Protein AF-A0AAQ3TZB2-F1 (afdb_monomer)

pLDDT: mean 75.52, std 16.05, range [45.38, 93.69]

Structure (mmCIF, N/CA/C/O backbone):
data_AF-A0AAQ3TZB2-F1
#
_entry.id   AF-A0AAQ3TZB2-F1
#
loop_
_atom_site.group_PDB
_atom_site.id
_atom_site.type_symbol
_atom_site.label_atom_id
_atom_site.label_alt_id
_atom_site.label_comp_id
_atom_site.label_asym_id
_atom_site.label_entity_id
_atom_site.label_seq_id
_atom_site.pdbx_PDB_ins_code
_atom_site.Cartn_x
_atom_site.Cartn_y
_atom_site.Cartn_z
_atom_site.occupancy
_atom_site.B_iso_or_equiv
_atom_site.auth_seq_id
_atom_site.auth_comp_id
_atom_site.auth_asym_id
_atom_site.auth_atom_id
_atom_site.pdbx_PDB_model_num
ATOM 1 N N . MET A 1 1 ? 48.443 7.086 -5.276 1.00 46.31 1 MET A N 1
ATOM 2 C CA . MET A 1 1 ? 47.287 7.713 -4.601 1.00 46.31 1 MET A CA 1
ATOM 3 C C . MET A 1 1 ? 46.130 7.808 -5.587 1.00 46.31 1 MET A C 1
ATOM 5 O O . MET A 1 1 ? 46.356 8.364 -6.647 1.00 46.31 1 MET A O 1
ATOM 9 N N . THR A 1 2 ? 44.979 7.206 -5.233 1.00 46.62 2 THR A N 1
ATOM 10 C CA . THR A 1 2 ? 43.569 7.589 -5.538 1.00 46.62 2 THR A CA 1
ATOM 11 C C . THR A 1 2 ? 43.206 8.029 -6.972 1.00 46.62 2 THR A C 1
ATOM 13 O O . THR A 1 2 ? 43.824 8.923 -7.518 1.00 46.62 2 THR A O 1
ATOM 16 N N . CYS A 1 3 ? 42.138 7.585 -7.630 1.00 50.62 3 CYS A N 1
ATOM 17 C CA . CYS A 1 3 ? 40.881 6.998 -7.180 1.00 50.62 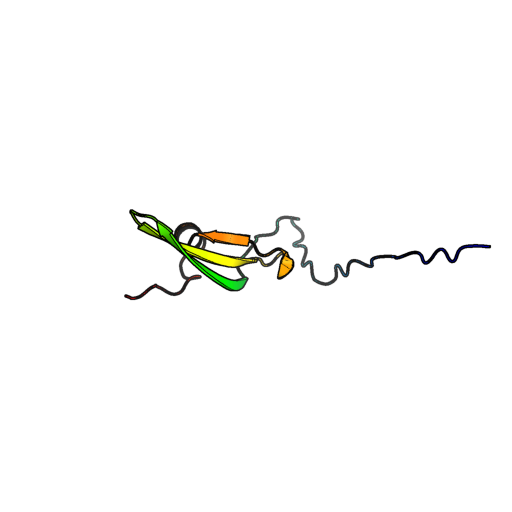3 CYS A CA 1
ATOM 18 C C . CYS A 1 3 ? 40.185 6.406 -8.420 1.00 50.62 3 CYS A C 1
ATOM 20 O O . CYS A 1 3 ? 40.096 7.081 -9.446 1.00 50.62 3 CYS A O 1
ATOM 22 N N . PHE A 1 4 ? 39.678 5.175 -8.326 1.00 54.69 4 PHE A N 1
ATOM 23 C CA . PHE A 1 4 ? 38.745 4.617 -9.303 1.00 54.69 4 PHE A CA 1
ATOM 24 C C . PHE A 1 4 ? 37.454 5.442 -9.261 1.00 54.69 4 PHE A C 1
ATOM 26 O O . PHE A 1 4 ? 36.679 5.339 -8.312 1.00 54.69 4 PHE A O 1
ATOM 33 N N . MET A 1 5 ? 37.197 6.250 -10.290 1.00 60.69 5 MET A N 1
ATOM 34 C CA . MET A 1 5 ? 35.868 6.816 -10.520 1.00 60.69 5 MET A CA 1
ATOM 35 C C . MET A 1 5 ? 34.955 5.689 -11.011 1.00 60.69 5 MET A C 1
ATOM 37 O O . MET A 1 5 ? 34.712 5.540 -12.207 1.00 60.69 5 MET A O 1
ATOM 41 N N . SER A 1 6 ? 34.475 4.862 -10.078 1.00 52.72 6 SER A N 1
ATOM 42 C CA . SER A 1 6 ? 33.346 3.973 -10.334 1.00 52.72 6 SER A CA 1
ATOM 43 C C . SER A 1 6 ? 32.123 4.858 -10.540 1.00 52.72 6 SER A C 1
ATOM 45 O O . SER A 1 6 ? 31.516 5.369 -9.595 1.00 52.72 6 SER A O 1
ATOM 47 N N . ARG A 1 7 ? 31.825 5.134 -11.809 1.00 58.09 7 ARG A N 1
ATOM 48 C CA . ARG A 1 7 ? 30.636 5.862 -12.231 1.00 58.09 7 ARG A CA 1
ATOM 49 C C . ARG A 1 7 ? 29.448 4.953 -11.931 1.00 58.09 7 ARG A C 1
ATOM 51 O O . ARG A 1 7 ? 29.089 4.117 -12.750 1.00 58.09 7 ARG A O 1
ATOM 58 N N . ASN A 1 8 ? 28.873 5.099 -10.738 1.00 57.94 8 ASN A N 1
ATOM 59 C CA . ASN A 1 8 ? 27.590 4.505 -10.370 1.00 57.94 8 ASN A CA 1
ATOM 60 C C . ASN A 1 8 ? 26.501 5.101 -11.276 1.00 57.94 8 ASN A C 1
ATOM 62 O O . ASN A 1 8 ? 25.798 6.040 -10.908 1.00 57.94 8 ASN A O 1
ATOM 66 N N . SER A 1 9 ? 26.397 4.581 -12.497 1.00 59.72 9 SER A N 1
ATOM 67 C CA . SER A 1 9 ? 25.221 4.746 -13.335 1.00 59.72 9 SER A CA 1
ATOM 68 C C . SER A 1 9 ? 24.129 3.908 -12.686 1.00 59.72 9 SER A C 1
ATOM 70 O O . SER A 1 9 ? 24.074 2.693 -12.857 1.00 59.72 9 SER A O 1
ATOM 72 N N . ARG A 1 10 ? 23.299 4.550 -11.859 1.00 57.72 10 ARG A N 1
ATOM 73 C CA . ARG A 1 10 ? 22.011 3.978 -11.471 1.00 57.72 10 ARG A CA 1
ATOM 74 C C . ARG A 1 10 ? 21.168 3.944 -12.739 1.00 57.72 10 ARG A C 1
ATOM 76 O O . ARG A 1 10 ? 20.560 4.944 -13.107 1.00 57.72 10 ARG A O 1
ATOM 83 N N . ILE A 1 11 ? 21.227 2.822 -13.446 1.00 58.47 11 ILE A N 1
ATOM 84 C CA . ILE A 1 11 ? 20.291 2.498 -14.513 1.00 58.47 11 ILE A CA 1
ATOM 85 C C . ILE A 1 11 ? 18.952 2.314 -13.804 1.00 58.47 11 ILE A C 1
ATOM 87 O O . ILE A 1 11 ? 18.750 1.335 -13.091 1.00 58.47 11 ILE A O 1
ATOM 91 N N . ILE A 1 12 ? 18.091 3.324 -13.896 1.00 58.06 12 ILE A N 1
ATOM 92 C CA . ILE A 1 12 ? 16.699 3.197 -13.481 1.00 58.06 12 ILE A CA 1
ATOM 93 C C . ILE A 1 12 ? 16.049 2.381 -14.591 1.00 58.06 12 ILE A C 1
ATOM 95 O O . ILE A 1 12 ? 15.968 2.841 -15.730 1.00 58.06 12 ILE A O 1
ATOM 99 N N . ASP A 1 13 ? 15.691 1.141 -14.278 1.00 53.31 13 ASP A N 1
ATOM 100 C CA . ASP A 1 13 ? 15.030 0.231 -15.202 1.00 53.31 13 ASP A CA 1
ATOM 101 C C . ASP A 1 13 ? 13.602 0.748 -15.438 1.00 53.31 13 ASP A C 1
ATOM 103 O O . ASP A 1 13 ? 12.680 0.497 -14.668 1.00 53.31 13 ASP A O 1
ATOM 107 N N . THR A 1 14 ? 13.429 1.583 -16.463 1.00 54.16 14 THR A N 1
ATOM 108 C CA . THR A 1 14 ? 12.141 2.201 -16.818 1.00 54.16 14 THR A CA 1
ATOM 109 C C . THR A 1 14 ? 11.225 1.252 -17.597 1.00 54.16 14 THR A C 1
ATOM 111 O O . THR A 1 14 ? 10.174 1.672 -18.081 1.00 54.16 14 THR A O 1
ATOM 114 N N . SER A 1 15 ? 11.588 -0.032 -17.713 1.00 51.38 15 SER A N 1
ATOM 115 C CA . SER A 1 15 ? 10.887 -1.037 -18.525 1.00 51.38 15 SER A CA 1
ATOM 116 C C . SER A 1 15 ? 9.468 -1.374 -18.048 1.00 51.38 15 SER A C 1
ATOM 118 O O . SER A 1 15 ? 8.731 -2.047 -18.768 1.00 51.38 15 SER A O 1
ATOM 120 N N . GLN A 1 16 ? 9.050 -0.888 -16.876 1.00 53.34 16 GLN A N 1
ATOM 121 C CA . GLN A 1 16 ? 7.712 -1.133 -16.327 1.00 53.34 16 GLN A CA 1
ATOM 122 C C . GLN A 1 16 ? 6.713 0.015 -16.510 1.00 53.34 16 GLN A C 1
ATOM 124 O O . GLN A 1 16 ? 5.541 -0.153 -16.178 1.00 53.34 16 GLN A O 1
ATOM 129 N N . ILE A 1 17 ? 7.116 1.164 -17.058 1.00 54.31 17 ILE A N 1
ATOM 130 C CA . ILE A 1 17 ? 6.196 2.298 -17.193 1.00 54.31 17 ILE A CA 1
ATOM 131 C C . ILE A 1 17 ? 5.434 2.164 -18.518 1.00 54.31 17 ILE A C 1
ATOM 133 O O . ILE A 1 17 ? 5.906 2.576 -19.577 1.00 54.31 17 ILE A O 1
ATOM 137 N N . GLN A 1 18 ? 4.237 1.575 -18.466 1.00 52.88 18 GLN A N 1
ATOM 138 C CA . GLN A 1 18 ? 3.276 1.612 -19.571 1.00 52.88 18 GLN A CA 1
ATOM 139 C C . GLN A 1 18 ? 2.717 3.034 -19.705 1.00 52.88 18 GLN A C 1
ATOM 141 O O . GLN A 1 18 ? 1.705 3.387 -19.105 1.00 52.88 18 GLN A O 1
ATOM 146 N N . ILE A 1 19 ? 3.419 3.867 -20.472 1.00 54.34 19 ILE A N 1
ATOM 147 C CA . ILE A 1 19 ? 2.996 5.228 -20.811 1.00 54.34 19 ILE A CA 1
ATOM 148 C C . ILE A 1 19 ? 1.840 5.148 -21.804 1.00 54.34 19 ILE A C 1
ATOM 150 O O . ILE A 1 19 ? 2.040 4.747 -22.952 1.00 54.34 19 ILE A O 1
ATOM 154 N N . GLN A 1 20 ? 0.631 5.519 -21.375 1.00 56.53 20 GLN A N 1
ATOM 155 C CA . GLN A 1 20 ? -0.462 5.752 -22.317 1.00 56.53 20 GLN A CA 1
ATOM 156 C C . GLN A 1 20 ? -0.117 6.960 -2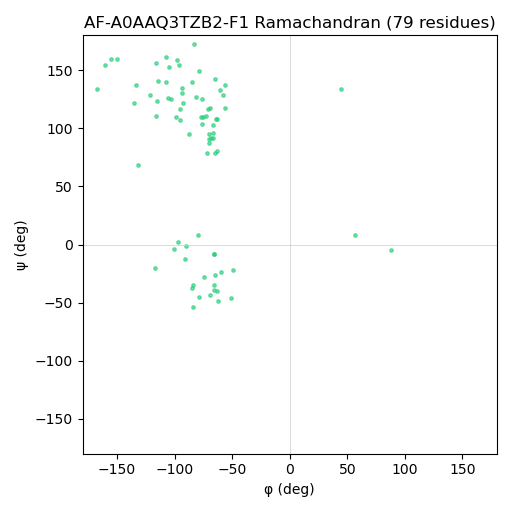3.213 1.00 56.53 20 GLN A C 1
ATOM 158 O O . GLN A 1 20 ? 0.510 7.918 -22.750 1.00 56.53 20 GLN A O 1
ATOM 163 N N . PRO A 1 21 ? -0.480 6.931 -24.510 1.00 57.91 21 PRO A N 1
ATOM 164 C CA . PRO A 1 21 ? -0.085 7.954 -25.485 1.00 57.91 21 PRO A CA 1
ATOM 165 C C . PRO A 1 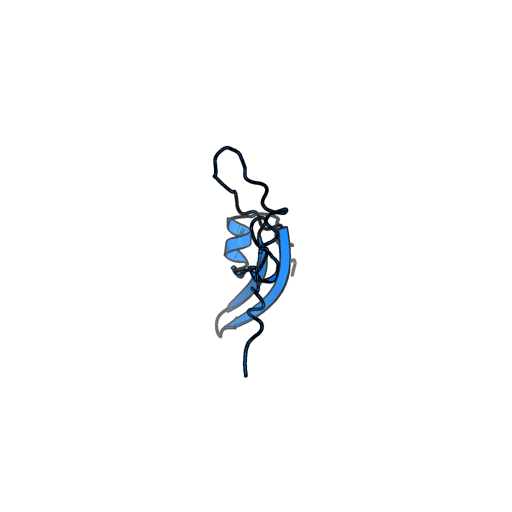21 ? -0.672 9.353 -25.217 1.00 57.91 21 PRO A C 1
ATOM 167 O O . PRO A 1 21 ? -0.270 10.315 -25.867 1.00 57.91 21 PRO A O 1
ATOM 170 N N . ASP A 1 22 ? -1.595 9.477 -24.265 1.00 63.97 22 ASP A N 1
ATOM 171 C CA . ASP A 1 22 ? -2.196 10.724 -23.786 1.00 63.97 22 ASP A CA 1
ATOM 172 C C . ASP A 1 22 ? -1.427 11.367 -22.609 1.00 63.97 22 ASP A C 1
ATOM 174 O O . ASP A 1 22 ? -1.805 12.444 -22.152 1.00 63.97 22 ASP A O 1
ATOM 178 N N . LEU A 1 23 ? -0.338 10.736 -22.133 1.00 62.97 23 LEU A N 1
ATOM 179 C CA . LEU A 1 23 ? 0.423 11.112 -20.927 1.00 62.97 23 LEU A CA 1
ATOM 180 C C . LEU A 1 23 ? -0.428 11.171 -19.642 1.00 62.97 23 LEU A C 1
ATOM 182 O O . LEU A 1 23 ? 0.072 11.597 -18.597 1.00 62.97 23 LEU A O 1
ATOM 186 N N . THR A 1 24 ? -1.686 10.728 -19.685 1.00 58.16 24 THR A N 1
ATOM 187 C CA . THR A 1 24 ? -2.573 10.656 -18.526 1.00 58.16 24 THR A CA 1
ATOM 188 C C . THR A 1 24 ? -2.589 9.234 -17.992 1.00 58.16 24 THR A C 1
ATOM 190 O O . THR A 1 24 ? -3.124 8.305 -18.589 1.00 58.16 24 THR A O 1
ATOM 193 N N . TYR A 1 25 ? -1.982 9.051 -16.822 1.00 59.97 25 TYR A N 1
ATOM 194 C CA . TYR A 1 25 ? -1.977 7.767 -16.138 1.00 59.97 25 TYR A CA 1
ATOM 195 C C . TYR A 1 25 ? -3.114 7.728 -15.123 1.00 59.97 25 TYR A C 1
ATOM 197 O O . TYR A 1 25 ? -3.118 8.487 -14.155 1.00 59.97 25 TYR A O 1
ATOM 205 N N . GLU A 1 26 ? -4.067 6.819 -15.313 1.00 67.00 26 GLU A N 1
ATOM 206 C CA . GLU A 1 26 ? -5.035 6.500 -14.267 1.00 67.00 26 GLU A CA 1
ATOM 207 C C . GLU A 1 26 ? -4.359 5.611 -13.214 1.00 67.00 26 GLU A C 1
ATOM 209 O O . GLU A 1 26 ? -4.161 4.417 -13.439 1.00 67.00 26 GLU A O 1
ATOM 214 N N . GLU A 1 27 ? -4.000 6.180 -12.059 1.00 75.50 27 GLU A N 1
ATOM 215 C CA . GLU A 1 27 ? -3.536 5.404 -10.904 1.00 75.50 27 GLU A CA 1
ATOM 216 C C . GLU A 1 27 ? -4.664 4.493 -10.411 1.00 75.50 27 GLU A C 1
ATOM 218 O O . GLU A 1 27 ? -5.647 4.957 -9.832 1.00 75.50 27 GLU A O 1
ATOM 223 N N . LYS A 1 28 ? -4.534 3.182 -10.637 1.00 83.19 28 LYS A N 1
ATOM 224 C CA . LYS A 1 28 ? -5.494 2.185 -10.150 1.00 83.19 28 LYS A CA 1
ATOM 225 C C . LYS A 1 28 ? -4.889 1.387 -9.004 1.00 83.19 28 LYS A C 1
ATOM 227 O O . LYS A 1 28 ? -3.708 1.033 -9.066 1.00 83.19 28 LYS A O 1
ATOM 232 N N . PRO A 1 29 ? -5.671 1.086 -7.957 1.00 88.31 29 PRO A N 1
ATOM 233 C CA . PRO A 1 29 ? -5.197 0.251 -6.873 1.00 88.31 29 PRO A CA 1
ATOM 234 C C . PRO A 1 29 ? -5.071 -1.190 -7.389 1.00 88.31 29 PRO A C 1
ATOM 236 O O . PRO A 1 29 ? -6.053 -1.799 -7.807 1.00 88.31 29 PRO A O 1
ATOM 239 N N . ILE A 1 30 ? -3.852 -1.727 -7.400 1.00 87.25 30 ILE A N 1
ATOM 240 C CA . ILE A 1 30 ? -3.565 -3.095 -7.850 1.00 87.25 30 ILE A CA 1
ATOM 241 C C . ILE A 1 30 ? -3.809 -4.082 -6.717 1.00 87.25 30 ILE A C 1
ATOM 243 O O . ILE A 1 30 ? -4.504 -5.081 -6.891 1.00 87.25 30 ILE A O 1
ATOM 247 N N . LYS A 1 31 ? -3.188 -3.840 -5.560 1.00 88.44 31 LYS A N 1
ATOM 248 C CA . LYS A 1 31 ? -3.235 -4.772 -4.431 1.00 88.44 31 LYS A CA 1
ATOM 249 C C . LYS A 1 31 ? -3.138 -4.046 -3.104 1.00 88.44 31 LYS A C 1
ATOM 251 O O . LYS A 1 31 ? -2.619 -2.938 -3.018 1.00 88.44 31 LYS A O 1
ATOM 256 N N . ILE A 1 32 ? -3.590 -4.716 -2.058 1.00 90.38 32 ILE A N 1
ATOM 257 C CA . ILE A 1 32 ? -3.351 -4.305 -0.680 1.00 90.38 32 ILE A CA 1
ATOM 258 C C . ILE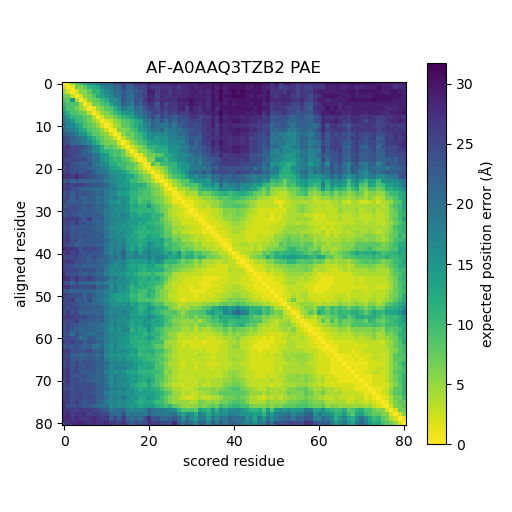 A 1 32 ? -2.082 -5.018 -0.213 1.00 90.38 32 ILE A C 1
ATOM 260 O O . ILE A 1 32 ? -2.004 -6.243 -0.262 1.00 90.38 32 ILE A O 1
ATOM 264 N N . LEU A 1 33 ? -1.081 -4.251 0.200 1.00 90.38 33 LEU A N 1
ATOM 265 C CA . LEU A 1 33 ? 0.174 -4.759 0.753 1.00 90.38 33 LEU A CA 1
ATOM 266 C C . LEU A 1 33 ? 0.075 -5.039 2.249 1.00 90.38 33 LEU A C 1
ATOM 268 O O . LEU A 1 33 ? 0.680 -5.984 2.740 1.00 90.38 33 LEU A O 1
ATOM 272 N N . ASP A 1 34 ? -0.649 -4.187 2.969 1.00 91.31 34 ASP A N 1
ATOM 273 C CA . ASP A 1 34 ? -0.757 -4.245 4.421 1.00 91.31 34 ASP A CA 1
ATOM 274 C C . ASP A 1 34 ? -2.065 -3.587 4.8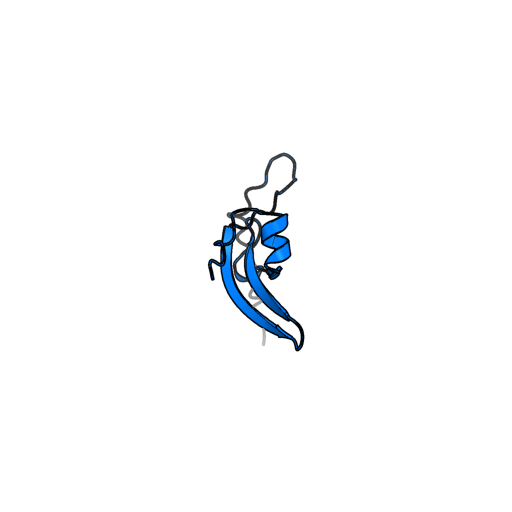78 1.00 91.31 34 ASP A C 1
ATOM 276 O O . ASP A 1 34 ? -2.665 -2.788 4.155 1.00 91.31 34 ASP A O 1
ATOM 280 N N . GLN A 1 35 ? -2.511 -3.909 6.085 1.00 92.12 35 GLN A N 1
ATOM 281 C CA . GLN A 1 35 ? -3.682 -3.311 6.709 1.00 92.12 35 GLN A CA 1
ATOM 282 C C . GLN A 1 35 ? -3.372 -2.925 8.150 1.00 92.12 35 GLN A C 1
ATOM 284 O O . GLN A 1 35 ? -2.763 -3.669 8.916 1.00 92.12 35 GLN A O 1
ATOM 289 N N . LYS A 1 36 ? -3.826 -1.741 8.547 1.00 91.31 36 LYS A N 1
ATOM 290 C CA . LYS A 1 36 ? -3.610 -1.206 9.881 1.00 91.31 36 LYS A CA 1
ATOM 291 C C . LYS A 1 36 ? -4.884 -0.608 10.426 1.00 91.31 36 LYS A C 1
ATOM 293 O O . LYS A 1 36 ? -5.418 0.361 9.899 1.00 91.31 36 LYS A O 1
ATOM 298 N N . GLN A 1 37 ? -5.319 -1.131 11.557 1.00 91.69 37 GLN A N 1
ATOM 299 C CA . GLN A 1 37 ? -6.443 -0.583 12.288 1.00 91.69 37 GLN A CA 1
ATOM 300 C C . GLN A 1 37 ? -5.953 0.408 13.346 1.00 91.69 37 GLN A C 1
ATOM 302 O O . GLN A 1 37 ? -5.045 0.124 14.128 1.00 91.69 37 GLN A O 1
ATOM 307 N N . ARG A 1 38 ? -6.558 1.595 13.380 1.00 88.62 38 ARG A N 1
ATOM 308 C CA . ARG A 1 38 ? -6.384 2.582 14.446 1.00 88.62 38 ARG A CA 1
ATOM 309 C C . ARG A 1 38 ? -7.703 2.787 15.167 1.00 88.62 38 ARG A C 1
ATOM 311 O O . ARG A 1 38 ? -8.627 3.400 14.636 1.00 88.62 38 ARG A O 1
ATOM 318 N N . SER A 1 39 ? -7.767 2.328 16.410 1.00 89.88 39 SER A N 1
ATOM 319 C CA . SER A 1 39 ? -8.844 2.683 17.324 1.00 89.88 39 SER A CA 1
ATOM 320 C C . SER A 1 39 ? -8.560 4.046 17.956 1.00 89.88 39 SER A C 1
ATOM 322 O O . SER A 1 39 ? -7.492 4.323 18.495 1.00 89.88 39 SER A O 1
ATOM 324 N N . THR A 1 40 ? -9.531 4.940 17.849 1.00 85.31 40 THR A N 1
ATOM 325 C CA . THR A 1 40 ? -9.596 6.197 18.596 1.00 85.31 40 THR A CA 1
ATOM 326 C C . THR A 1 40 ? -10.695 6.057 19.646 1.00 85.31 40 THR A C 1
ATOM 328 O O . THR A 1 40 ? -11.595 5.238 19.489 1.00 85.31 40 THR A O 1
ATOM 331 N N . ARG A 1 41 ? -10.702 6.906 20.681 1.00 89.50 41 ARG A N 1
ATOM 332 C CA . ARG A 1 41 ? -11.715 6.905 21.759 1.00 89.50 41 ARG A CA 1
ATOM 333 C C . ARG A 1 41 ? -13.182 6.871 21.281 1.00 89.50 41 ARG A C 1
ATOM 335 O O . ARG A 1 41 ? -14.053 6.505 22.057 1.00 89.50 41 ARG A O 1
ATOM 342 N N . ARG A 1 42 ? -13.462 7.293 20.042 1.00 88.56 42 ARG A N 1
ATOM 343 C CA . ARG A 1 42 ? -14.818 7.390 19.470 1.00 88.56 42 ARG A CA 1
ATOM 344 C C . ARG A 1 42 ? -15.082 6.481 18.268 1.00 88.56 42 ARG A C 1
ATOM 346 O O . ARG A 1 42 ? -16.241 6.284 17.935 1.00 88.56 42 ARG A O 1
ATOM 353 N N . ARG A 1 43 ? -14.046 6.003 17.573 1.00 87.38 43 ARG A N 1
ATOM 354 C CA . ARG A 1 43 ? -14.207 5.235 16.329 1.00 87.38 43 ARG A CA 1
ATOM 355 C C . ARG A 1 43 ? -12.971 4.419 16.002 1.00 87.38 43 ARG A C 1
ATOM 357 O O . ARG A 1 43 ? -11.859 4.818 16.347 1.00 87.38 43 ARG A O 1
ATOM 364 N N . THR A 1 44 ? -13.179 3.342 15.265 1.00 88.31 44 THR A N 1
ATOM 365 C CA . THR A 1 44 ? -12.117 2.516 14.701 1.00 88.31 44 THR A CA 1
ATOM 366 C C . THR A 1 44 ? -11.975 2.837 13.219 1.00 88.31 44 THR A C 1
ATOM 368 O O . THR A 1 44 ? -12.961 2.812 12.492 1.00 88.31 44 THR A O 1
ATOM 371 N N . ILE A 1 45 ? -10.768 3.200 12.788 1.00 88.88 45 ILE A N 1
ATOM 372 C CA . ILE A 1 45 ? -10.451 3.562 11.403 1.00 88.88 45 ILE A CA 1
ATOM 373 C C . ILE A 1 45 ? -9.477 2.526 10.857 1.00 88.88 45 ILE A C 1
ATOM 375 O O . ILE A 1 45 ? -8.403 2.335 11.430 1.00 88.88 45 ILE A O 1
ATOM 379 N N . ASN A 1 46 ? -9.832 1.887 9.746 1.00 90.75 46 ASN A N 1
ATOM 380 C CA . ASN A 1 46 ? -8.938 0.983 9.034 1.00 90.75 46 ASN A CA 1
ATOM 381 C C . ASN A 1 46 ? -8.190 1.745 7.936 1.00 90.75 46 ASN A C 1
ATOM 383 O O . ASN A 1 46 ? -8.772 2.535 7.190 1.00 90.75 46 ASN A O 1
ATOM 387 N N . PHE A 1 47 ? -6.890 1.495 7.862 1.00 92.25 47 PHE A N 1
ATOM 388 C CA . PHE A 1 47 ? -5.992 1.965 6.823 1.00 92.25 47 PHE A CA 1
ATOM 389 C C . PHE A 1 47 ? -5.485 0.765 6.036 1.00 92.25 47 PHE A C 1
ATOM 391 O O . PHE A 1 47 ? -5.159 -0.267 6.620 1.00 92.25 47 PHE A O 1
ATOM 398 N N . TYR A 1 48 ? -5.369 0.918 4.729 1.00 91.69 48 TYR A N 1
ATOM 399 C CA . TYR A 1 48 ? -4.844 -0.091 3.826 1.00 91.69 48 TYR A CA 1
ATOM 400 C C . TYR A 1 48 ? -3.640 0.496 3.105 1.00 91.69 48 TYR A C 1
ATOM 402 O O . TYR A 1 48 ? -3.717 1.592 2.551 1.00 91.69 48 TYR A O 1
ATOM 410 N N . LYS A 1 49 ? -2.518 -0.218 3.130 1.00 92.25 49 LYS A N 1
ATOM 411 C CA . LYS A 1 49 ? -1.366 0.101 2.298 1.00 92.25 49 LYS A CA 1
ATOM 412 C C . LYS A 1 49 ? -1.677 -0.393 0.892 1.00 92.25 49 LYS A C 1
ATOM 414 O O . LYS A 1 49 ? -1.762 -1.601 0.677 1.00 92.25 49 LYS A O 1
ATOM 419 N N . VAL A 1 50 ? -1.895 0.525 -0.037 1.00 90.56 50 VAL A N 1
ATOM 420 C CA . VAL A 1 50 ? -2.356 0.225 -1.391 1.00 90.56 50 VAL A CA 1
ATOM 421 C C . VAL A 1 50 ? -1.211 0.379 -2.375 1.00 90.56 50 VAL A C 1
ATOM 423 O O . VAL A 1 50 ? -0.562 1.421 -2.442 1.00 90.56 50 VAL A O 1
ATOM 426 N N . GLN A 1 51 ? -0.982 -0.681 -3.144 1.00 88.62 51 GLN A N 1
ATOM 427 C CA . GLN A 1 51 ? -0.144 -0.648 -4.326 1.00 88.62 51 GLN A CA 1
ATOM 428 C C . GLN A 1 51 ? -0.893 0.027 -5.460 1.00 88.62 51 GLN A C 1
ATOM 430 O O . GLN A 1 51 ? -1.963 -0.443 -5.849 1.00 88.62 51 GLN A O 1
ATOM 435 N N . TRP A 1 52 ? -0.301 1.057 -6.039 1.00 87.06 52 TRP A N 1
ATOM 436 C CA . TRP A 1 52 ? -0.831 1.710 -7.229 1.00 87.06 52 TRP A CA 1
ATOM 437 C C . TRP A 1 52 ? -0.173 1.159 -8.487 1.00 87.06 52 TRP A C 1
ATOM 439 O O . TRP A 1 52 ? 0.957 0.678 -8.442 1.00 87.06 52 TRP A O 1
ATOM 449 N N . SER A 1 53 ? -0.874 1.255 -9.613 1.00 80.00 53 SER A N 1
ATOM 450 C CA . SER A 1 53 ? -0.399 0.754 -10.904 1.00 80.00 53 SER A CA 1
ATOM 451 C C . SER A 1 53 ? 0.835 1.440 -11.460 1.00 80.00 53 SER A C 1
ATOM 453 O O . SER A 1 53 ? 1.576 0.816 -12.211 1.00 80.00 53 SER A O 1
ATOM 455 N N . ASN A 1 54 ? 1.061 2.695 -11.082 1.00 70.75 54 ASN A N 1
ATOM 456 C CA . ASN A 1 54 ? 2.191 3.484 -11.571 1.00 70.75 54 ASN A CA 1
ATOM 457 C C . ASN A 1 54 ? 3.438 3.361 -10.695 1.00 70.75 54 ASN A C 1
ATOM 459 O O . ASN A 1 54 ? 4.506 3.811 -11.093 1.00 70.75 54 ASN A O 1
ATOM 463 N N . HIS A 1 55 ? 3.277 2.793 -9.504 1.00 69.25 55 HIS A N 1
ATOM 464 C CA . HIS A 1 55 ? 4.256 2.843 -8.434 1.00 69.25 55 HIS A CA 1
ATOM 465 C C . HIS A 1 55 ? 4.753 1.435 -8.124 1.00 69.25 55 HIS A C 1
ATOM 467 O O . HIS A 1 55 ? 4.069 0.444 -8.386 1.00 69.25 55 HIS A O 1
ATOM 473 N N . SER A 1 56 ? 5.948 1.338 -7.560 1.00 74.06 56 SER A N 1
ATOM 474 C CA . SER A 1 56 ? 6.507 0.099 -7.010 1.00 74.06 56 SER A CA 1
ATOM 475 C C . SER A 1 56 ? 6.001 -0.159 -5.578 1.00 74.06 56 SER A C 1
ATOM 477 O O . SER A 1 56 ? 5.327 0.685 -4.985 1.00 74.06 56 SER A O 1
ATOM 479 N N . GLU A 1 57 ? 6.300 -1.323 -4.986 1.00 74.75 57 GLU A N 1
ATOM 480 C CA . GLU A 1 57 ? 5.893 -1.657 -3.598 1.00 74.75 57 GLU A CA 1
ATOM 481 C C . GLU A 1 57 ? 6.426 -0.702 -2.530 1.00 74.75 57 GLU A C 1
ATOM 483 O O . GLU A 1 57 ? 5.830 -0.539 -1.457 1.00 74.75 57 GLU A O 1
ATOM 488 N N . GLU A 1 58 ? 7.524 -0.031 -2.848 1.00 76.38 58 GLU A N 1
ATOM 489 C CA . GLU A 1 58 ? 8.172 0.960 -1.997 1.00 76.38 58 GLU A CA 1
ATOM 490 C C . GLU A 1 58 ? 7.393 2.284 -1.963 1.00 76.38 58 GLU A C 1
ATOM 492 O O . GLU A 1 58 ? 7.401 2.980 -0.948 1.00 76.38 58 GLU A O 1
ATOM 497 N N . GLU A 1 59 ? 6.655 2.587 -3.028 1.00 80.44 59 GLU A N 1
ATOM 498 C CA . GLU A 1 59 ? 5.894 3.826 -3.236 1.00 80.44 59 GLU A CA 1
ATOM 499 C C . GLU A 1 59 ? 4.407 3.691 -2.860 1.00 80.44 59 GLU A C 1
ATOM 501 O O . GLU A 1 59 ? 3.624 4.632 -2.990 1.00 80.44 59 GLU A O 1
ATOM 506 N N . ALA A 1 60 ? 3.992 2.525 -2.368 1.00 88.44 60 ALA A N 1
ATOM 507 C CA . ALA A 1 60 ? 2.625 2.290 -1.928 1.00 88.44 60 ALA A CA 1
ATOM 508 C C . ALA A 1 60 ? 2.203 3.219 -0.774 1.00 88.44 60 ALA A C 1
ATOM 510 O O . ALA A 1 60 ? 2.902 3.349 0.240 1.00 88.44 60 ALA A O 1
ATOM 511 N N . THR A 1 61 ? 1.012 3.813 -0.894 1.00 91.56 61 THR A N 1
ATOM 512 C CA . THR A 1 61 ? 0.481 4.785 0.076 1.00 91.56 61 THR A CA 1
ATOM 513 C C . THR A 1 61 ? -0.479 4.135 1.069 1.00 91.56 61 THR A C 1
ATOM 515 O O . THR A 1 61 ? -1.033 3.063 0.830 1.00 91.56 61 THR A O 1
ATOM 518 N N . TRP A 1 62 ? -0.666 4.778 2.223 1.00 93.50 62 TRP A N 1
ATOM 519 C CA . TRP A 1 62 ? -1.642 4.359 3.229 1.00 93.50 62 TRP A CA 1
ATOM 520 C C . TRP A 1 62 ? -2.949 5.125 3.047 1.00 93.50 62 TRP A C 1
ATOM 522 O O . TRP A 1 62 ? -3.034 6.291 3.428 1.00 93.50 62 TRP A O 1
ATOM 532 N N . GLU A 1 63 ? -3.978 4.448 2.548 1.00 93.69 63 GLU A N 1
ATOM 533 C CA . GLU A 1 63 ? -5.304 5.027 2.337 1.00 93.69 63 GLU A CA 1
ATOM 534 C C . GLU A 1 63 ? -6.318 4.557 3.378 1.00 93.69 63 GLU A C 1
ATOM 536 O O . GLU A 1 63 ? -6.212 3.467 3.940 1.00 93.69 63 GLU A O 1
ATOM 541 N N . GLN A 1 64 ? -7.330 5.382 3.643 1.00 92.19 64 GLN A N 1
ATOM 542 C CA . GLN A 1 64 ? -8.426 5.019 4.543 1.00 92.19 64 GLN A CA 1
ATOM 543 C C . GLN A 1 64 ? -9.438 4.105 3.847 1.00 92.19 64 GLN A C 1
ATOM 545 O O . GLN A 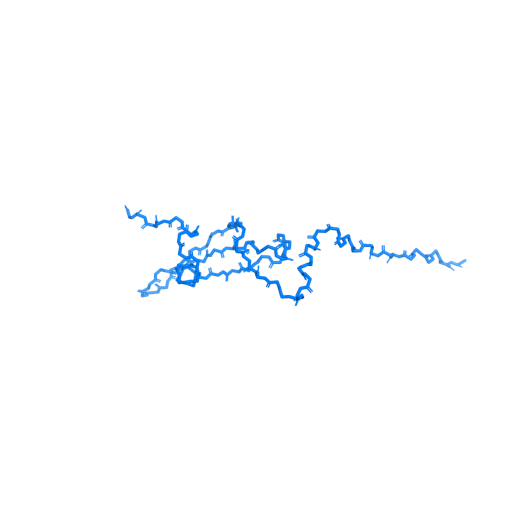1 64 ? -9.704 4.245 2.653 1.00 92.19 64 GLN A O 1
ATOM 550 N N . GLU A 1 65 ? -10.078 3.229 4.622 1.00 90.31 65 GLU A N 1
ATOM 551 C CA . GLU A 1 65 ? -11.172 2.381 4.137 1.00 90.31 65 GLU A CA 1
ATOM 552 C C . GLU A 1 65 ? -12.263 3.184 3.417 1.00 90.31 65 GLU A C 1
ATOM 554 O O . GLU A 1 65 ? -12.693 2.813 2.329 1.00 90.31 65 GLU A O 1
ATOM 559 N N . GLU A 1 66 ? -12.684 4.309 3.996 1.00 90.06 66 GLU A N 1
ATOM 560 C CA . GLU A 1 66 ? -13.742 5.160 3.442 1.00 90.06 66 GLU A CA 1
ATOM 561 C C . GLU A 1 66 ? -13.362 5.750 2.077 1.00 90.06 66 GLU A C 1
ATOM 563 O O . GLU A 1 66 ? -14.183 5.768 1.157 1.00 90.06 66 GLU A O 1
ATOM 568 N N . PHE A 1 67 ? -12.101 6.167 1.913 1.00 90.44 67 PHE A N 1
ATOM 569 C CA . PHE A 1 67 ? -11.586 6.668 0.639 1.00 90.44 67 PHE A CA 1
ATOM 570 C C . PHE A 1 67 ? -11.636 5.579 -0.432 1.00 90.44 67 PHE A C 1
ATOM 572 O O . PHE A 1 67 ? -12.179 5.803 -1.513 1.00 90.44 67 PHE A O 1
ATOM 579 N N . LEU A 1 68 ? -11.145 4.380 -0.110 1.00 90.00 68 LEU A N 1
ATOM 580 C CA . LEU A 1 68 ? -11.139 3.255 -1.040 1.00 90.00 68 LEU A CA 1
ATOM 581 C C . LEU A 1 68 ? -12.555 2.783 -1.369 1.00 90.00 68 LEU A C 1
ATOM 583 O O . LEU A 1 68 ? -12.836 2.522 -2.529 1.00 90.00 68 LEU A O 1
ATOM 587 N N . ARG A 1 69 ? -13.480 2.754 -0.404 1.00 89.31 69 ARG A N 1
ATOM 588 C CA . ARG A 1 69 ? -14.891 2.416 -0.661 1.00 89.31 69 ARG A CA 1
ATOM 589 C C . ARG A 1 69 ? -15.595 3.445 -1.544 1.00 89.31 69 ARG A C 1
ATOM 591 O O . ARG A 1 69 ? -16.441 3.062 -2.346 1.00 89.31 69 ARG A O 1
ATOM 598 N N . THR A 1 70 ? -15.247 4.724 -1.404 1.00 91.00 70 THR A N 1
ATOM 599 C CA . THR A 1 70 ? -15.859 5.817 -2.175 1.00 91.00 70 THR A CA 1
ATOM 600 C C . THR A 1 70 ? -15.286 5.910 -3.587 1.00 91.00 70 THR A C 1
ATOM 602 O O . THR A 1 70 ? -16.033 6.077 -4.547 1.00 91.00 70 THR A O 1
ATOM 605 N N . LYS A 1 71 ? -13.958 5.822 -3.729 1.00 89.88 71 LYS A N 1
ATOM 606 C CA . LYS A 1 71 ? -13.263 5.953 -5.019 1.00 89.88 71 LYS A CA 1
ATOM 607 C C . LYS A 1 71 ? -13.224 4.652 -5.815 1.00 89.88 71 LYS A C 1
ATOM 609 O O . LYS A 1 71 ? -13.310 4.697 -7.036 1.00 89.88 71 LYS A O 1
ATOM 614 N N . TYR A 1 72 ? -13.117 3.518 -5.130 1.00 88.75 72 TYR A N 1
ATOM 615 C CA . TYR A 1 72 ? -12.952 2.190 -5.720 1.00 88.75 72 TYR A CA 1
ATOM 616 C C . TYR A 1 72 ? -13.940 1.197 -5.084 1.00 88.75 72 TYR A C 1
ATOM 618 O O . TYR A 1 72 ? -13.544 0.290 -4.341 1.00 88.75 72 TYR A O 1
ATOM 626 N N . PRO A 1 73 ? -15.252 1.362 -5.337 1.00 87.31 73 PRO A N 1
ATOM 627 C CA . PRO A 1 73 ? -16.263 0.471 -4.781 1.00 87.31 73 PRO A CA 1
ATOM 628 C C . PRO A 1 73 ? -15.990 -0.978 -5.213 1.00 87.31 73 PRO A C 1
ATOM 630 O O . PRO A 1 73 ? -15.797 -1.262 -6.391 1.00 87.31 73 PRO A O 1
ATOM 633 N N . GLY A 1 74 ? -15.950 -1.896 -4.244 1.00 85.94 74 GLY A N 1
ATOM 634 C CA . GLY A 1 74 ? -15.661 -3.318 -4.476 1.00 85.94 74 GLY A CA 1
ATOM 635 C C . GLY A 1 74 ? -14.177 -3.703 -4.463 1.00 85.94 74 GLY A C 1
ATOM 636 O O . GLY A 1 74 ? -13.880 -4.892 -4.504 1.00 85.94 74 GLY A O 1
ATOM 637 N N . PHE A 1 75 ? -13.247 -2.744 -4.351 1.00 86.19 75 PHE A N 1
ATOM 638 C CA . PHE A 1 75 ? -11.820 -3.059 -4.196 1.00 86.19 75 PHE A CA 1
ATOM 639 C C . PHE A 1 75 ? -11.514 -3.694 -2.836 1.00 86.19 75 PHE A C 1
ATOM 641 O O . PHE A 1 75 ? -10.770 -4.667 -2.736 1.00 86.19 75 PHE A O 1
ATOM 648 N N . LEU A 1 76 ? -12.1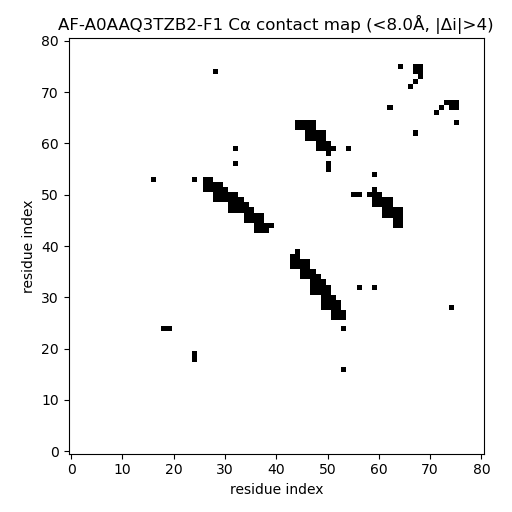01 -3.140 -1.773 1.00 85.12 76 LEU A N 1
ATOM 649 C CA . LEU A 1 76 ? -11.975 -3.702 -0.436 1.00 85.12 76 LEU A CA 1
ATOM 650 C C . LEU A 1 76 ? -13.023 -4.794 -0.217 1.00 85.12 76 LEU A C 1
ATOM 652 O O . LEU A 1 76 ? -14.192 -4.573 -0.563 1.00 85.12 76 LEU A O 1
ATOM 656 N N . PRO A 1 77 ? -12.667 -5.916 0.440 1.00 78.00 77 PRO A N 1
ATOM 657 C CA . PRO A 1 77 ? -13.669 -6.866 0.890 1.00 78.00 77 PRO A CA 1
ATOM 658 C C . PRO A 1 77 ? -14.680 -6.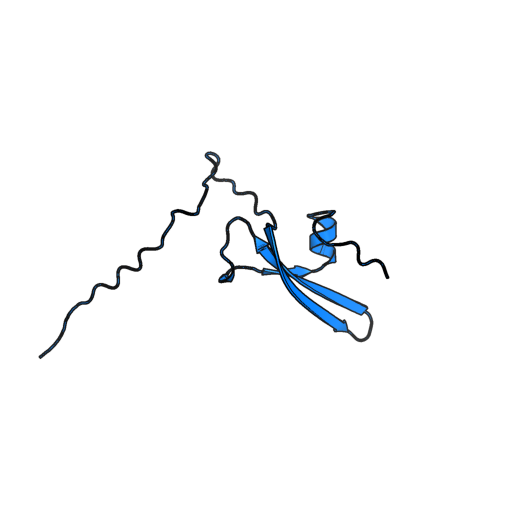133 1.780 1.00 78.00 77 PRO A C 1
ATOM 660 O O . PRO A 1 77 ? -14.328 -5.268 2.592 1.00 78.00 77 PRO A O 1
ATOM 663 N N . SER A 1 78 ? -15.968 -6.424 1.600 1.00 66.56 78 SER A N 1
ATOM 664 C CA . SER A 1 78 ? -16.985 -6.001 2.557 1.00 66.56 78 SER A CA 1
ATOM 665 C C . SER A 1 78 ? -16.573 -6.550 3.916 1.00 66.56 78 SER A C 1
ATOM 667 O O . SER A 1 78 ? -16.469 -7.767 4.075 1.00 66.56 78 SER A O 1
ATOM 669 N N . THR A 1 79 ? -16.304 -5.667 4.875 1.00 60.59 79 THR A N 1
ATOM 670 C CA . THR A 1 79 ? -16.176 -6.014 6.288 1.00 60.59 79 THR A CA 1
ATOM 671 C C . THR A 1 79 ? -17.554 -6.495 6.743 1.00 60.59 79 THR A C 1
ATOM 673 O O . THR A 1 79 ? -18.354 -5.735 7.276 1.00 60.59 79 THR A O 1
ATOM 676 N N . SER A 1 80 ? -17.890 -7.744 6.412 1.00 45.38 80 SER A N 1
ATOM 677 C CA . SER A 1 80 ? -19.020 -8.439 7.014 1.00 45.38 80 SER A CA 1
ATOM 678 C C . SER A 1 80 ? -18.629 -8.701 8.460 1.00 45.38 80 SER A C 1
ATOM 680 O O . SER A 1 80 ? -17.614 -9.356 8.701 1.00 45.38 80 SER A O 1
ATOM 682 N N . ASN A 1 81 ? -1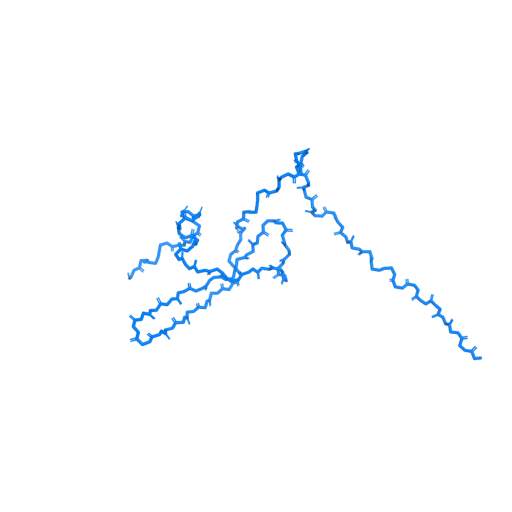9.395 -8.108 9.376 1.00 46.00 81 ASN A N 1
ATOM 683 C CA . ASN A 1 81 ? -19.300 -8.317 10.822 1.00 46.00 81 ASN A CA 1
ATOM 684 C C . ASN A 1 81 ? -19.426 -9.793 11.205 1.00 46.00 81 ASN A C 1
ATOM 686 O O . ASN A 1 81 ? -20.136 -10.526 10.476 1.00 46.00 81 ASN A O 1
#

Secondary structure (DSSP, 8-state):
-------------GGG----TTS-----EEEEEEEEEEEETTEEEEEEEEEETTS-TTS-EEEEHHHHHHHSTTTSPP---

Nearest PDB structures (foldseek):
  2epb-assembly1_A  TM=7.697E-01  e=1.162E-01  Homo sapiens
  7ubu-assembly1_A  TM=7.566E-01  e=3.331E-01  Zea mays
  8sp6-assembly3_C  TM=7.335E-01  e=2.159E-01  Homo sapiens
  2b2t-assembly1_B  TM=7.825E-01  e=9.553E-01  Homo sapiens
  6zww-assembly1_A  TM=2.942E-01  e=7.383E+00  Escherichia coli

Organism: NCBI:txid547442

Sequence (81 aa):
MTCFMSRNSRIIDTSQIQIQPDLTYEEKPIKILDQKQRSTRRRTINFYKVQWSNHSEEEATWEQEEFLRTKYPGFLPSTSN

Solvent-accessible surface area (backbone atoms only — not comparable to full-atom values): 5491 Å² total; per-residue (Å²): 134,90,76,87,82,76,78,82,74,79,77,75,80,66,88,78,68,84,74,48,96,80,77,64,80,81,77,41,78,73,46,75,80,45,76,48,78,46,78,50,104,88,50,75,47,49,32,34,29,33,26,35,66,87,46,54,84,87,65,39,45,79,41,45,53,69,56,43,50,70,77,38,68,81,74,60,79,80,85,73,129

Radius of gyration: 19.32 Å; Cα contacts (8 Å, |Δi|>4): 89; chains: 1; bounding box: 67×20×47 Å

Mean predicted aligned error: 12.84 Å

InterPro domains:
  IPR016197 Chromo-like domain superfamily [SSF54160] (28-74)
  IPR023780 Chromo domain [PF00385] (31-71)

Foldseek 3Di:
DDDPPPPPPPPPPPVLAPQDPVNDDDWDFDDFPDKDWDDDPVDIWIWTFTDTSRDDSVPTDIHTPVVCCVVPPPRDPPPDD